Protein AF-I3S294-F1 (afdb_monomer_lite)

Foldseek 3Di:
DDDDDDPDDLLPPVNLVVLLVVLVVVLVVDPCSLLAEEEEEEAKDFPCCCPVVVDCVVVSQVVSVVSSCVVCVVVVRNHHYDYAHEDDDDDGHIDDDHPVVVVVVCVVVPRDHYDYRYDD

Radius of gyration: 15.97 Å; chains: 1; bounding box: 33×37×46 Å

Organism: Lotus japonicus (NCBI:txid34305)

Structure (mmCIF, N/CA/C/O backbone):
data_AF-I3S294-F1
#
_entry.id   AF-I3S294-F1
#
loop_
_atom_site.group_PDB
_atom_site.id
_atom_site.type_symbol
_atom_site.label_atom_id
_atom_site.label_alt_id
_atom_site.label_comp_id
_atom_site.label_asym_id
_atom_site.label_entity_id
_atom_site.label_seq_id
_atom_site.pdbx_PDB_ins_code
_atom_site.Cartn_x
_atom_site.Cartn_y
_atom_site.Cartn_z
_atom_site.occupancy
_atom_site.B_iso_or_equiv
_atom_site.auth_seq_id
_atom_site.auth_comp_id
_atom_site.auth_asym_id
_atom_site.auth_atom_id
_atom_site.pdbx_PDB_model_num
ATOM 1 N N . MET A 1 1 ? 15.370 17.279 -32.687 1.00 71.06 1 MET A N 1
ATOM 2 C CA . MET A 1 1 ? 14.428 17.735 -31.642 1.00 71.06 1 MET A CA 1
ATOM 3 C C . MET A 1 1 ? 15.035 17.379 -30.298 1.00 71.06 1 MET A C 1
ATOM 5 O O . MET A 1 1 ? 15.606 16.301 -30.196 1.00 71.06 1 MET A O 1
ATOM 9 N N . GLN A 1 2 ? 14.998 18.286 -29.323 1.00 86.00 2 GLN A N 1
ATOM 10 C CA . GLN A 1 2 ? 15.487 18.020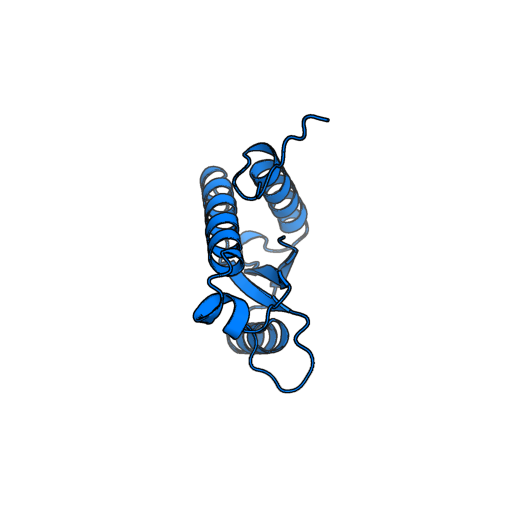 -27.969 1.00 86.00 2 GLN A CA 1
ATOM 11 C C . GLN A 1 2 ? 14.295 17.586 -27.114 1.00 86.00 2 GLN A C 1
ATOM 13 O O . GLN A 1 2 ? 13.264 18.255 -27.124 1.00 86.00 2 GLN A O 1
ATOM 18 N N . HIS A 1 3 ? 14.425 16.456 -26.424 1.00 91.06 3 HIS A N 1
ATOM 19 C CA . HIS A 1 3 ? 13.396 15.925 -25.536 1.00 91.06 3 HIS A CA 1
ATOM 20 C C . HIS A 1 3 ? 13.964 15.786 -24.125 1.00 91.06 3 HIS A C 1
ATOM 22 O O . HIS A 1 3 ? 15.140 15.466 -23.959 1.00 91.06 3 HIS A O 1
ATOM 28 N N . THR A 1 4 ? 13.103 15.995 -23.132 1.00 93.94 4 THR A N 1
ATOM 29 C CA . THR A 1 4 ? 13.390 15.751 -21.716 1.00 93.94 4 THR A CA 1
ATOM 30 C C . THR A 1 4 ? 12.451 14.659 -21.231 1.00 93.94 4 THR A C 1
ATOM 32 O O . THR A 1 4 ? 11.243 14.748 -21.447 1.00 93.94 4 THR A O 1
ATOM 35 N N . VAL A 1 5 ? 13.002 13.637 -20.580 1.00 94.88 5 VAL A N 1
ATOM 36 C CA . VAL A 1 5 ? 12.247 12.518 -20.006 1.00 94.88 5 VAL A CA 1
ATOM 37 C C . VAL A 1 5 ? 12.271 12.646 -18.487 1.00 94.88 5 VAL A C 1
ATOM 39 O O . VAL A 1 5 ? 13.324 12.897 -17.907 1.00 94.88 5 VAL A O 1
ATOM 42 N N . ILE A 1 6 ? 11.112 12.473 -17.851 1.00 94.06 6 ILE A N 1
ATOM 43 C CA . ILE A 1 6 ? 10.998 12.299 -16.399 1.00 94.06 6 ILE A CA 1
ATOM 44 C C . ILE A 1 6 ? 10.736 10.806 -16.176 1.00 94.06 6 ILE A C 1
ATOM 46 O O . ILE A 1 6 ? 9.626 10.366 -16.472 1.00 94.06 6 ILE A O 1
ATOM 50 N N . PRO A 1 7 ? 11.739 10.023 -15.741 1.00 92.56 7 PRO A N 1
ATOM 51 C CA . PRO A 1 7 ? 11.612 8.570 -15.664 1.00 92.56 7 PRO A CA 1
ATOM 52 C C . PRO A 1 7 ? 10.678 8.125 -14.532 1.00 92.56 7 PRO A C 1
ATOM 54 O O . PRO A 1 7 ? 9.875 7.226 -14.741 1.00 92.56 7 PRO A O 1
ATOM 57 N N . SER A 1 8 ? 10.728 8.795 -13.377 1.00 95.19 8 SER A N 1
ATOM 58 C CA . SER A 1 8 ? 9.851 8.532 -12.233 1.00 95.19 8 SER A CA 1
ATOM 59 C C . SER A 1 8 ? 9.615 9.794 -11.394 1.00 95.19 8 SER A C 1
ATOM 61 O O . SER A 1 8 ? 10.278 10.824 -11.566 1.00 95.19 8 SER A O 1
ATOM 63 N N . TRP A 1 9 ? 8.577 9.768 -10.553 1.00 95.88 9 TRP A N 1
ATOM 64 C CA . TRP A 1 9 ? 8.112 10.940 -9.797 1.00 95.88 9 TRP A CA 1
ATOM 65 C C . TRP A 1 9 ? 7.405 10.598 -8.473 1.00 95.88 9 TRP A C 1
ATOM 67 O O . TRP A 1 9 ? 6.822 11.493 -7.859 1.00 95.88 9 TRP A O 1
ATOM 77 N N . TYR A 1 10 ? 7.486 9.346 -8.014 1.00 96.25 10 TYR A N 1
ATOM 78 C CA . TYR A 1 10 ? 6.806 8.838 -6.815 1.00 96.25 10 TYR A CA 1
ATOM 79 C C . TYR A 1 10 ? 7.159 9.628 -5.538 1.00 96.25 10 TYR A C 1
ATOM 81 O O . TYR A 1 10 ? 6.289 9.950 -4.738 1.00 96.25 10 TYR A O 1
ATOM 89 N N . GLN A 1 11 ? 8.413 10.067 -5.397 1.00 97.12 11 GLN A N 1
ATOM 90 C CA . GLN A 1 11 ? 8.896 10.850 -4.251 1.00 97.12 11 GLN A CA 1
ATOM 91 C C . GLN A 1 11 ? 8.542 12.349 -4.291 1.00 97.12 11 GLN A C 1
ATOM 93 O O . GLN A 1 11 ? 8.982 13.129 -3.444 1.00 97.12 11 GLN A O 1
ATOM 98 N N . ARG A 1 12 ? 7.803 12.824 -5.305 1.00 97.69 12 ARG A N 1
ATOM 99 C CA . ARG A 1 12 ? 7.525 14.262 -5.427 1.00 97.69 12 ARG A CA 1
ATOM 100 C C . ARG A 1 12 ? 6.628 14.736 -4.292 1.00 97.69 12 ARG A C 1
ATOM 102 O O . ARG A 1 12 ? 5.495 14.291 -4.155 1.00 97.69 12 ARG A O 1
ATOM 109 N N . GLU A 1 13 ? 7.098 15.742 -3.558 1.00 97.81 13 GLU A N 1
ATOM 110 C CA . GLU A 1 13 ? 6.417 16.303 -2.383 1.00 97.81 13 GLU A CA 1
ATOM 111 C C . GLU A 1 13 ? 4.936 16.637 -2.639 1.00 97.81 13 GLU A C 1
ATOM 113 O O . GLU A 1 13 ? 4.075 16.350 -1.811 1.00 97.81 13 GLU A O 1
ATOM 118 N N . GLY A 1 14 ? 4.618 17.208 -3.807 1.00 98.12 14 GLY A N 1
ATOM 119 C CA . GLY A 1 14 ? 3.237 17.519 -4.184 1.00 98.12 14 GLY A CA 1
ATOM 120 C C . GLY A 1 14 ? 2.344 16.281 -4.320 1.00 98.12 14 GLY A C 1
ATOM 121 O O . GLY A 1 14 ? 1.180 16.331 -3.927 1.00 98.12 14 GLY A O 1
ATOM 122 N N . TYR A 1 15 ? 2.885 15.172 -4.832 1.00 97.88 15 TYR A N 1
ATOM 123 C CA . TYR A 1 15 ? 2.167 13.903 -4.931 1.00 97.88 15 TYR A CA 1
ATOM 124 C C . TYR A 1 15 ? 1.946 13.286 -3.548 1.00 97.88 15 TYR A C 1
ATOM 126 O O . TYR A 1 15 ? 0.803 13.003 -3.192 1.00 97.88 15 TYR A O 1
ATOM 134 N N . ILE A 1 16 ? 3.000 13.197 -2.729 1.00 98.56 16 ILE A N 1
ATOM 135 C CA . ILE A 1 16 ? 2.917 12.678 -1.356 1.00 98.56 16 ILE A CA 1
ATOM 136 C C . ILE A 1 16 ? 1.871 13.454 -0.545 1.00 98.56 16 ILE A C 1
ATOM 138 O O . ILE A 1 16 ? 0.961 12.864 0.036 1.00 98.56 16 ILE A O 1
ATOM 142 N N . LYS A 1 17 ? 1.913 14.793 -0.580 1.00 98.38 17 LYS A N 1
ATOM 143 C CA . LYS A 1 17 ? 0.924 15.636 0.110 1.00 98.38 17 LYS A CA 1
ATOM 144 C C . LYS A 1 17 ? -0.495 15.424 -0.408 1.00 98.38 17 LYS A C 1
ATOM 146 O O . LYS A 1 17 ? -1.427 15.429 0.395 1.00 98.38 17 LYS A O 1
ATOM 151 N N . ALA A 1 18 ? -0.681 15.255 -1.717 1.00 98.38 18 ALA A N 1
ATOM 152 C CA . ALA A 1 18 ? -1.997 14.994 -2.291 1.00 98.38 18 ALA A CA 1
ATOM 153 C C . ALA A 1 18 ? -2.566 13.654 -1.800 1.00 98.38 18 ALA A C 1
ATOM 155 O O . ALA A 1 18 ? -3.718 13.613 -1.368 1.00 98.38 18 ALA A O 1
ATOM 156 N N . MET A 1 19 ? -1.750 12.596 -1.789 1.00 98.56 19 MET A N 1
ATOM 157 C CA . MET A 1 19 ? -2.141 11.282 -1.272 1.00 98.56 19 MET A CA 1
ATOM 158 C C . MET A 1 19 ? -2.503 11.348 0.211 1.00 98.56 19 MET A C 1
ATOM 160 O O . MET A 1 19 ? -3.578 10.902 0.603 1.00 98.56 19 MET A O 1
ATOM 164 N N . VAL A 1 20 ? -1.668 11.990 1.027 1.00 98.62 20 VAL A N 1
ATOM 165 C CA . VAL A 1 20 ? -1.912 12.136 2.469 1.00 98.62 20 VAL A CA 1
ATOM 166 C C . VAL A 1 20 ? -3.190 12.926 2.744 1.00 98.62 20 VAL A C 1
ATOM 168 O O . VAL A 1 20 ? -3.985 12.527 3.591 1.00 98.62 20 VAL A O 1
ATOM 171 N N . ASN A 1 21 ? -3.432 14.016 2.008 1.00 98.69 21 ASN A N 1
ATOM 172 C CA . ASN A 1 21 ? -4.658 14.805 2.148 1.00 98.69 21 ASN A CA 1
ATOM 173 C C . ASN A 1 21 ? -5.912 13.969 1.857 1.00 98.69 21 ASN A C 1
ATOM 175 O O . ASN A 1 21 ? -6.927 14.132 2.534 1.00 98.69 21 ASN A O 1
ATOM 179 N N . LEU A 1 22 ? -5.854 13.092 0.849 1.00 98.56 22 LEU A N 1
ATOM 180 C CA . LEU A 1 22 ? -6.953 12.187 0.520 1.00 98.56 22 LEU A CA 1
ATOM 181 C C . LEU A 1 22 ? -7.144 11.133 1.610 1.00 98.56 22 LEU A C 1
ATOM 183 O O . LEU A 1 22 ? -8.262 10.968 2.085 1.00 98.56 22 LEU A O 1
ATOM 187 N N . ILE A 1 23 ? -6.070 10.481 2.058 1.00 98.69 23 ILE A N 1
ATOM 188 C CA . ILE A 1 23 ? -6.132 9.473 3.126 1.00 98.69 23 ILE A CA 1
ATOM 189 C C . ILE A 1 23 ? -6.728 10.078 4.399 1.00 98.69 23 ILE A C 1
ATOM 191 O O . ILE A 1 23 ? -7.689 9.545 4.944 1.00 98.69 23 ILE A O 1
ATOM 195 N N . GLU A 1 24 ? -6.214 11.226 4.844 1.00 98.56 24 GLU A N 1
ATOM 196 C CA . GLU A 1 24 ? -6.715 11.921 6.030 1.00 98.56 24 GLU A CA 1
ATOM 197 C C . GLU A 1 24 ? -8.202 12.279 5.895 1.00 98.56 24 GLU A C 1
ATOM 199 O O . GLU A 1 24 ? -8.968 12.158 6.855 1.00 98.56 24 GLU A O 1
ATOM 204 N N . LYS A 1 25 ? -8.624 12.736 4.711 1.00 98.56 25 LYS A N 1
ATOM 205 C CA . LYS A 1 25 ? -10.024 13.065 4.443 1.00 98.56 25 LYS A CA 1
ATOM 206 C C . LYS A 1 25 ? -10.914 11.825 4.530 1.00 98.56 25 LYS A C 1
ATOM 208 O O . LYS A 1 25 ? -11.950 11.893 5.183 1.00 98.56 25 LYS A O 1
ATOM 213 N N . GLU A 1 26 ? -10.528 10.726 3.890 1.00 98.50 26 GLU A N 1
ATOM 214 C CA . GLU A 1 26 ? -11.341 9.507 3.847 1.00 98.50 26 GLU A CA 1
ATOM 215 C C . GLU A 1 26 ? -11.379 8.793 5.208 1.00 98.50 26 GLU A C 1
ATOM 217 O O . GLU A 1 26 ? -12.430 8.295 5.605 1.00 98.50 26 GLU A O 1
ATOM 222 N N . LEU A 1 27 ? -10.291 8.829 5.990 1.00 98.56 27 LEU A N 1
ATOM 223 C CA . LEU A 1 27 ? -10.274 8.301 7.360 1.00 98.56 27 LEU A CA 1
ATOM 224 C C . LEU A 1 27 ? -11.342 8.953 8.249 1.00 98.56 27 LEU A C 1
ATOM 226 O O . LEU A 1 27 ? -11.985 8.257 9.031 1.00 98.56 27 LEU A O 1
ATOM 230 N N . LYS A 1 28 ? -11.593 10.262 8.099 1.00 97.56 28 LYS A N 1
ATOM 231 C CA . LYS A 1 28 ? -12.624 10.992 8.868 1.00 97.56 28 LYS A CA 1
ATOM 232 C C . LYS A 1 28 ? -14.052 10.500 8.597 1.00 97.56 28 LYS A C 1
ATOM 234 O O . LYS A 1 28 ? -14.950 10.846 9.357 1.00 97.56 28 LYS A O 1
ATOM 239 N N . GLY A 1 29 ? -14.267 9.729 7.529 1.00 97.62 29 GLY A N 1
ATOM 240 C CA . GLY A 1 29 ? -15.559 9.124 7.204 1.00 97.62 29 GLY A CA 1
ATOM 241 C C . GLY A 1 29 ? -15.881 7.844 7.982 1.00 97.62 29 GLY A C 1
ATOM 242 O O . GLY A 1 29 ? -17.009 7.368 7.896 1.00 97.62 29 GLY A O 1
ATOM 243 N N . PHE A 1 30 ? -14.926 7.274 8.722 1.00 98.19 30 PHE A N 1
ATOM 244 C CA . PHE A 1 30 ? -15.130 6.059 9.517 1.00 98.19 30 PHE A CA 1
ATOM 245 C C . PHE A 1 30 ? -15.556 6.382 10.956 1.00 98.19 30 PHE A C 1
ATOM 247 O O . PHE A 1 30 ? -15.146 7.393 11.518 1.00 98.19 30 PHE A O 1
ATOM 254 N N . ASP A 1 31 ? -16.304 5.473 11.593 1.00 97.06 31 ASP A N 1
ATOM 255 C CA . ASP A 1 31 ? -16.746 5.629 12.992 1.00 97.06 31 ASP A CA 1
ATOM 256 C C . ASP A 1 31 ? -15.585 5.608 14.005 1.00 97.06 31 ASP A C 1
ATOM 258 O O . ASP A 1 31 ? -15.638 6.262 15.045 1.00 97.06 31 ASP A O 1
ATOM 262 N N . CYS A 1 32 ? -14.530 4.838 13.717 1.00 96.75 32 CYS A N 1
ATOM 263 C CA . CYS A 1 32 ? -13.302 4.759 14.518 1.00 96.75 32 CYS A CA 1
ATOM 264 C C . CYS A 1 32 ? -12.080 4.896 13.594 1.00 96.75 32 CYS A C 1
ATOM 266 O O . CYS A 1 32 ? -11.448 3.879 13.276 1.00 96.75 32 CYS A O 1
ATOM 268 N N . PRO A 1 33 ? -11.776 6.114 13.103 1.00 97.62 33 PRO A N 1
ATOM 269 C CA . PRO A 1 33 ? -10.721 6.360 12.120 1.00 97.62 33 PRO A CA 1
ATOM 270 C C . PRO A 1 33 ? -9.365 5.775 12.515 1.00 97.62 33 PRO A C 1
ATOM 272 O O . PRO A 1 33 ? -8.658 5.231 11.677 1.00 97.62 33 PRO A O 1
ATOM 275 N N . GLU A 1 34 ? -9.016 5.818 13.797 1.00 96.69 34 GLU A N 1
ATOM 276 C CA . GLU A 1 34 ? -7.747 5.348 14.357 1.00 96.69 34 GLU A CA 1
ATOM 277 C C . GLU A 1 34 ? -7.557 3.823 14.301 1.00 96.69 34 GLU A C 1
ATOM 279 O O . GLU A 1 34 ? -6.434 3.336 14.407 1.00 96.69 34 GLU A O 1
ATOM 284 N N . LYS A 1 35 ? -8.643 3.057 14.127 1.00 96.94 35 LYS A N 1
ATOM 285 C CA . LYS A 1 35 ? -8.612 1.586 14.026 1.00 96.94 35 LYS A CA 1
ATOM 286 C C . LYS A 1 35 ? -8.616 1.078 12.586 1.00 96.94 35 LYS A C 1
ATOM 288 O O . LYS A 1 35 ? -8.571 -0.133 12.369 1.00 96.94 35 LYS A O 1
ATOM 293 N N . VAL A 1 36 ? -8.726 1.973 11.606 1.00 98.62 36 VAL A N 1
ATOM 294 C CA . VAL A 1 36 ? -8.787 1.610 10.188 1.00 98.62 36 VAL A CA 1
ATOM 295 C C . VAL A 1 36 ? -7.414 1.133 9.715 1.00 98.62 36 VAL A C 1
ATOM 297 O O . VAL A 1 36 ? -6.410 1.801 9.953 1.00 98.62 36 VAL A O 1
ATOM 300 N N . MET A 1 37 ? -7.374 -0.003 9.016 1.00 98.62 37 MET A N 1
ATOM 301 C CA . MET A 1 37 ? -6.185 -0.456 8.290 1.00 98.62 37 MET A CA 1
ATOM 302 C C . MET A 1 37 ? -6.053 0.339 6.989 1.00 98.62 37 MET A C 1
ATOM 304 O O . MET A 1 37 ? -6.954 0.286 6.147 1.00 98.62 37 MET A O 1
ATOM 308 N N . ILE A 1 38 ? -4.939 1.044 6.800 1.00 98.81 38 ILE A N 1
ATOM 309 C CA . ILE A 1 38 ? -4.608 1.654 5.510 1.00 98.81 38 ILE A CA 1
ATOM 310 C C . ILE A 1 38 ? -4.047 0.557 4.603 1.00 98.81 38 ILE A C 1
ATOM 312 O O . ILE A 1 38 ? -3.009 -0.038 4.876 1.00 98.81 38 ILE A O 1
ATOM 316 N N . PHE A 1 39 ? -4.744 0.264 3.516 1.00 98.75 39 PHE A N 1
ATOM 317 C CA . PHE A 1 39 ? -4.392 -0.821 2.612 1.00 98.75 39 PHE A CA 1
ATOM 318 C C . PHE A 1 39 ? -3.956 -0.254 1.268 1.00 98.75 39 PHE A C 1
ATOM 320 O O . PHE A 1 39 ? -4.786 0.095 0.426 1.00 98.75 39 PHE A O 1
ATOM 327 N N . PHE A 1 40 ? -2.650 -0.156 1.063 1.00 98.81 40 PHE A N 1
ATOM 328 C CA . PHE A 1 40 ? -2.083 0.264 -0.206 1.00 98.81 40 PHE A CA 1
ATOM 329 C C . PHE A 1 40 ? -2.205 -0.867 -1.227 1.00 98.81 40 PHE A C 1
ATOM 331 O O . PHE A 1 40 ? -1.783 -1.996 -0.976 1.00 98.81 40 PHE A O 1
ATOM 338 N N . SER A 1 41 ? -2.790 -0.564 -2.385 1.00 97.94 41 SER A N 1
ATOM 339 C CA . SER A 1 41 ? -2.941 -1.516 -3.482 1.00 97.94 41 SER A CA 1
ATOM 340 C C . SER A 1 41 ? -2.273 -0.980 -4.743 1.00 97.94 41 SER A C 1
ATOM 342 O O . SER A 1 41 ? -2.756 -0.032 -5.370 1.00 97.94 41 SER A O 1
ATOM 344 N N . ALA A 1 42 ? -1.157 -1.605 -5.107 1.00 97.62 42 ALA A N 1
ATOM 345 C CA . ALA A 1 42 ? -0.400 -1.335 -6.323 1.00 97.62 4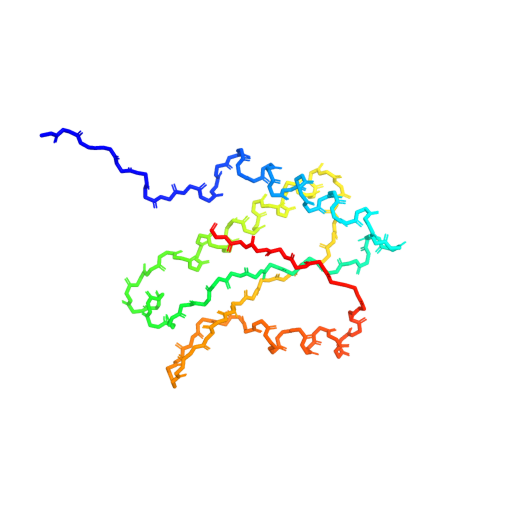2 ALA A CA 1
ATOM 346 C C . ALA A 1 42 ? -0.714 -2.399 -7.387 1.00 97.62 42 ALA A C 1
ATOM 348 O O . ALA A 1 42 ? -1.192 -3.492 -7.071 1.00 97.62 42 ALA A O 1
ATOM 349 N N . HIS A 1 43 ? -0.494 -2.100 -8.666 1.00 96.38 43 HIS A N 1
ATOM 350 C CA . HIS A 1 43 ? -0.690 -3.109 -9.709 1.00 96.38 43 HIS A CA 1
ATOM 351 C C . HIS A 1 43 ? 0.416 -4.165 -9.616 1.00 96.38 43 HIS A C 1
ATOM 353 O O . HIS A 1 43 ? 1.578 -3.837 -9.411 1.00 96.38 43 HIS A O 1
ATOM 359 N N . GLY A 1 44 ? 0.070 -5.442 -9.739 1.00 94.50 44 GLY A N 1
ATOM 360 C CA . GLY A 1 44 ? 1.074 -6.494 -9.775 1.00 94.50 44 GLY A CA 1
ATOM 361 C C . GLY A 1 44 ? 1.920 -6.421 -11.041 1.00 94.50 44 GLY A C 1
ATOM 362 O O . GLY A 1 44 ? 1.469 -5.962 -12.088 1.00 94.50 44 GLY A O 1
ATOM 363 N N . VAL A 1 45 ? 3.139 -6.937 -10.943 1.00 95.56 45 VAL A N 1
ATOM 364 C CA . VAL A 1 45 ? 4.002 -7.245 -12.085 1.00 95.56 45 VAL A CA 1
ATOM 365 C C . VAL A 1 45 ? 4.495 -8.689 -11.949 1.00 95.56 45 VAL A C 1
ATOM 367 O O . VAL A 1 45 ? 4.560 -9.200 -10.822 1.00 95.56 45 VAL A O 1
ATOM 370 N N . PRO A 1 46 ? 4.825 -9.382 -13.053 1.00 96.50 46 PRO A N 1
ATOM 371 C CA . PRO A 1 46 ? 5.525 -10.660 -12.986 1.00 96.50 46 PRO A CA 1
ATOM 372 C C . PRO A 1 46 ? 6.791 -10.544 -12.132 1.00 96.50 46 PRO A C 1
ATOM 374 O O . PRO A 1 46 ? 7.554 -9.591 -12.286 1.00 96.50 46 PRO A O 1
ATOM 377 N N . LEU A 1 47 ? 7.035 -11.517 -11.252 1.00 95.31 47 LEU A N 1
ATOM 378 C CA . LEU A 1 47 ? 8.167 -11.479 -10.317 1.00 95.31 47 LEU A CA 1
ATOM 379 C C . LEU A 1 47 ? 9.514 -11.362 -11.050 1.00 95.31 47 LEU A C 1
ATOM 381 O O . LEU A 1 47 ? 10.378 -10.589 -10.643 1.00 95.31 47 LEU A O 1
ATOM 385 N N . ALA A 1 48 ? 9.640 -12.046 -12.189 1.00 94.88 48 ALA A N 1
ATOM 386 C CA . ALA A 1 48 ? 10.827 -12.006 -13.039 1.00 94.88 48 ALA A CA 1
ATOM 387 C C . ALA A 1 48 ? 11.192 -10.588 -13.523 1.00 94.88 48 ALA A C 1
ATOM 389 O O . ALA A 1 48 ? 12.366 -10.307 -13.747 1.00 94.88 48 ALA A O 1
ATOM 390 N N . TYR A 1 49 ? 10.231 -9.663 -13.660 1.00 94.62 49 TYR A N 1
ATOM 391 C CA . TYR A 1 49 ? 10.552 -8.284 -14.060 1.00 94.62 49 TYR A CA 1
ATOM 392 C C . TYR A 1 49 ? 11.374 -7.577 -12.982 1.00 94.62 49 TYR A C 1
ATOM 394 O O . TYR A 1 49 ? 12.314 -6.854 -13.293 1.00 94.62 49 TYR A O 1
ATOM 402 N N . VAL A 1 50 ? 11.074 -7.845 -11.715 1.00 94.06 50 VAL A N 1
ATOM 403 C CA . VAL A 1 50 ? 11.798 -7.258 -10.589 1.00 94.06 50 VAL A CA 1
ATOM 404 C C . VAL A 1 50 ? 13.116 -7.997 -10.350 1.00 94.06 50 VAL A C 1
ATOM 406 O O . VAL A 1 50 ? 14.161 -7.362 -10.261 1.00 94.06 50 VAL A O 1
ATOM 409 N N . GLU A 1 51 ? 13.091 -9.330 -10.272 1.00 91.69 51 GLU A N 1
ATOM 410 C CA . GLU A 1 51 ? 14.268 -10.112 -9.860 1.00 91.69 51 GLU A CA 1
ATOM 411 C C . GLU A 1 51 ? 15.288 -10.336 -10.982 1.00 91.69 51 GLU A C 1
ATOM 413 O O . GLU A 1 51 ? 16.492 -10.252 -10.743 1.00 91.69 51 GLU A O 1
ATOM 418 N N . GLU A 1 52 ? 14.829 -10.613 -12.205 1.00 92.25 52 GLU A N 1
ATOM 419 C CA . GLU A 1 52 ? 15.713 -10.945 -13.329 1.00 92.25 52 GLU A CA 1
ATOM 420 C C . GLU A 1 52 ? 16.025 -9.717 -14.188 1.00 92.25 52 GLU A C 1
ATOM 422 O O . GLU A 1 52 ? 17.167 -9.524 -14.603 1.00 92.25 52 GLU A O 1
ATOM 427 N N . ALA A 1 53 ? 15.017 -8.878 -14.457 1.00 91.38 53 ALA A N 1
ATOM 428 C CA . ALA A 1 53 ? 15.178 -7.690 -15.297 1.00 91.38 53 ALA A CA 1
ATOM 429 C C . ALA A 1 53 ? 15.561 -6.421 -14.511 1.00 91.38 53 ALA A C 1
ATOM 431 O O . ALA A 1 53 ? 15.930 -5.422 -15.130 1.00 91.38 53 ALA A O 1
ATOM 432 N N . GLY A 1 54 ? 15.521 -6.460 -13.174 1.00 93.12 54 GLY A N 1
ATOM 433 C CA . GLY A 1 54 ? 15.926 -5.345 -12.316 1.00 93.12 54 GLY A CA 1
ATOM 434 C C . GLY A 1 54 ? 14.985 -4.140 -12.373 1.00 93.12 54 GLY A C 1
ATOM 435 O O . GLY A 1 54 ? 15.438 -3.008 -12.205 1.00 93.12 54 GLY A O 1
ATOM 436 N N . ASP A 1 55 ? 13.697 -4.364 -12.646 1.00 94.88 55 ASP A N 1
ATOM 437 C CA . ASP A 1 55 ? 12.684 -3.309 -12.668 1.00 94.88 55 ASP A CA 1
ATOM 438 C C . ASP A 1 55 ? 12.581 -2.631 -11.281 1.00 94.88 55 ASP A C 1
ATOM 440 O O . ASP A 1 55 ? 12.337 -3.317 -10.279 1.00 94.88 55 ASP A O 1
ATOM 444 N N . PRO A 1 56 ? 12.755 -1.294 -11.187 1.00 96.06 56 PRO A N 1
ATOM 445 C CA . PRO A 1 56 ? 12.727 -0.579 -9.914 1.00 96.06 56 PRO A CA 1
ATOM 446 C C . PRO A 1 56 ? 11.326 -0.496 -9.295 1.00 96.06 56 PRO A C 1
ATOM 448 O O . PRO A 1 56 ? 11.213 -0.078 -8.144 1.00 96.06 56 PRO A O 1
ATOM 451 N N . TYR A 1 57 ? 10.270 -0.908 -10.009 1.00 95.81 57 TYR A N 1
ATOM 452 C CA . TYR A 1 57 ? 8.871 -0.748 -9.610 1.00 95.81 57 TYR A CA 1
ATOM 453 C C . TYR A 1 57 ? 8.595 -1.121 -8.150 1.00 95.81 57 TYR A C 1
ATOM 455 O O . TYR A 1 57 ? 8.002 -0.333 -7.418 1.00 95.81 57 TYR A O 1
ATOM 463 N N . LYS A 1 58 ? 9.057 -2.293 -7.693 1.00 96.25 58 LYS A N 1
ATOM 464 C CA . LYS A 1 58 ? 8.846 -2.735 -6.304 1.00 96.25 58 LYS A CA 1
ATOM 465 C C . LYS A 1 58 ? 9.433 -1.738 -5.302 1.00 96.25 58 LYS A C 1
ATOM 467 O O . LYS A 1 58 ? 8.751 -1.362 -4.355 1.00 96.25 58 LYS A O 1
ATOM 472 N N . ALA A 1 59 ? 10.677 -1.319 -5.526 1.00 96.88 59 ALA A N 1
ATOM 473 C CA . ALA A 1 59 ? 11.370 -0.393 -4.639 1.00 96.88 59 ALA A CA 1
ATOM 474 C C . ALA A 1 59 ? 10.711 0.993 -4.654 1.00 96.88 59 ALA A C 1
ATOM 476 O O . ALA A 1 59 ? 10.505 1.569 -3.592 1.00 96.88 59 ALA A O 1
ATOM 477 N N . GLU A 1 60 ? 10.306 1.492 -5.828 1.00 97.69 60 GLU A N 1
ATOM 478 C CA . GLU A 1 60 ? 9.607 2.779 -5.937 1.00 97.69 60 GLU A CA 1
ATOM 479 C C . GLU A 1 60 ? 8.237 2.752 -5.235 1.00 97.69 60 GLU A C 1
ATOM 481 O O . GLU A 1 60 ? 7.861 3.729 -4.590 1.00 97.69 60 GLU A O 1
ATOM 486 N N . MET A 1 61 ? 7.488 1.642 -5.313 1.00 97.94 61 MET A N 1
ATOM 487 C CA . MET A 1 61 ? 6.212 1.498 -4.597 1.00 97.94 61 MET A CA 1
ATOM 488 C C . MET A 1 61 ? 6.405 1.424 -3.082 1.00 97.94 61 MET A C 1
ATOM 490 O O . MET A 1 61 ? 5.666 2.080 -2.350 1.00 97.94 61 MET A O 1
ATOM 494 N N . GLU A 1 62 ? 7.385 0.650 -2.612 1.00 98.00 62 GLU A N 1
ATOM 495 C CA . GLU A 1 62 ? 7.705 0.533 -1.184 1.00 98.00 62 GLU A CA 1
ATOM 496 C C . GLU A 1 62 ? 8.146 1.887 -0.608 1.00 98.00 62 GLU A C 1
ATOM 498 O O . GLU A 1 62 ? 7.547 2.362 0.355 1.00 98.00 62 GLU A O 1
ATOM 503 N N . GLU A 1 63 ? 9.078 2.578 -1.269 1.00 98.50 63 GLU A N 1
ATOM 504 C CA . GLU A 1 63 ? 9.541 3.901 -0.836 1.00 98.50 63 GLU A CA 1
ATOM 505 C C . GLU A 1 63 ? 8.420 4.951 -0.899 1.00 98.50 63 GLU A C 1
ATOM 507 O O . GLU A 1 63 ? 8.288 5.792 -0.011 1.00 98.50 63 GLU A O 1
ATOM 512 N N . CYS A 1 64 ? 7.556 4.903 -1.917 1.00 98.56 64 CYS A N 1
ATOM 513 C CA . CYS A 1 64 ? 6.405 5.797 -1.988 1.00 98.56 64 CYS A CA 1
ATOM 514 C C . CYS A 1 64 ? 5.440 5.603 -0.808 1.00 98.56 64 CYS A C 1
ATOM 516 O O . CYS A 1 64 ? 4.917 6.589 -0.280 1.00 98.56 64 CYS A O 1
ATOM 518 N N . VAL A 1 65 ? 5.174 4.354 -0.410 1.00 98.69 65 VAL A N 1
ATOM 519 C CA . VAL A 1 65 ? 4.346 4.052 0.766 1.00 98.69 65 VAL A CA 1
ATOM 520 C C . VAL A 1 65 ? 5.009 4.590 2.026 1.00 98.69 65 VAL A C 1
ATOM 522 O O . VAL A 1 65 ? 4.335 5.271 2.800 1.00 98.69 65 VAL A O 1
ATOM 525 N N . ASP A 1 66 ? 6.311 4.364 2.196 1.00 98.62 66 ASP A N 1
ATOM 526 C CA . ASP A 1 66 ? 7.066 4.862 3.347 1.00 98.62 66 ASP A CA 1
ATOM 527 C C . ASP A 1 66 ? 6.965 6.390 3.451 1.00 98.62 66 ASP A C 1
ATOM 529 O O . ASP A 1 66 ? 6.550 6.915 4.484 1.00 98.62 66 ASP A O 1
ATOM 533 N N . LEU A 1 67 ? 7.197 7.118 2.355 1.00 98.69 67 LEU A N 1
ATOM 534 C CA . LEU A 1 67 ? 7.092 8.583 2.317 1.00 98.69 67 LEU A CA 1
ATOM 535 C C . LEU A 1 67 ? 5.680 9.100 2.645 1.00 98.69 67 LEU A C 1
ATOM 537 O O . LEU A 1 67 ? 5.529 10.139 3.299 1.00 98.69 67 LEU A O 1
ATOM 541 N N . ILE A 1 68 ? 4.634 8.399 2.195 1.00 98.75 68 ILE A N 1
ATOM 542 C CA . ILE A 1 68 ? 3.241 8.724 2.542 1.00 98.75 68 ILE A CA 1
ATOM 543 C C . ILE A 1 68 ? 3.001 8.498 4.036 1.00 98.75 68 ILE A C 1
ATOM 545 O O . ILE A 1 68 ? 2.404 9.354 4.694 1.00 98.75 68 ILE A O 1
ATOM 549 N N . MET A 1 69 ? 3.458 7.369 4.578 1.00 98.69 69 MET A N 1
ATOM 550 C CA . MET A 1 69 ? 3.267 7.021 5.984 1.00 98.69 69 MET A CA 1
ATOM 551 C C . MET A 1 69 ? 4.050 7.946 6.917 1.00 98.69 69 MET A C 1
ATOM 553 O O . MET A 1 69 ? 3.501 8.379 7.928 1.00 98.69 69 MET A O 1
ATOM 557 N N . GLU A 1 70 ? 5.264 8.350 6.548 1.00 98.69 70 GLU A N 1
ATOM 558 C CA . GLU A 1 70 ? 6.027 9.367 7.275 1.00 98.69 70 GLU A CA 1
ATOM 559 C C . GLU A 1 70 ? 5.293 10.717 7.316 1.00 98.69 70 GLU A C 1
ATOM 561 O O . GLU A 1 70 ? 5.255 11.391 8.347 1.00 98.69 70 GLU A O 1
ATOM 566 N N . GLU A 1 71 ? 4.692 11.146 6.202 1.00 98.69 71 GLU A N 1
ATOM 567 C CA . GLU A 1 71 ? 3.913 12.389 6.156 1.00 98.69 71 GLU A CA 1
ATOM 568 C C . GLU A 1 71 ? 2.605 12.285 6.959 1.00 98.69 71 GLU A C 1
ATOM 570 O O . GLU A 1 71 ? 2.206 13.263 7.595 1.00 98.69 71 GLU A O 1
ATOM 575 N N . LEU A 1 72 ? 1.958 11.115 6.995 1.00 98.69 72 LEU A N 1
ATOM 576 C CA . LEU A 1 72 ? 0.822 10.846 7.888 1.00 98.69 72 LEU A CA 1
ATOM 577 C C . LEU A 1 72 ? 1.239 10.904 9.365 1.00 98.69 72 LEU A C 1
ATOM 579 O O . LEU A 1 72 ? 0.561 11.549 10.171 1.00 98.69 72 LEU A O 1
ATOM 583 N N . GLU A 1 73 ? 2.380 10.313 9.719 1.00 98.50 73 GLU A N 1
ATOM 584 C CA . GLU A 1 73 ? 2.908 10.334 11.084 1.00 98.50 73 GLU A CA 1
ATOM 585 C C . GLU A 1 73 ? 3.241 11.764 11.534 1.00 98.50 73 GLU A C 1
ATOM 587 O O . GLU A 1 73 ? 2.867 12.168 12.639 1.00 98.50 73 GLU A O 1
ATOM 592 N N . ARG A 1 74 ? 3.819 12.596 10.651 1.00 98.44 74 ARG A N 1
ATOM 593 C CA . ARG A 1 74 ? 4.016 14.040 10.906 1.00 98.44 74 ARG A CA 1
ATOM 594 C C . ARG A 1 74 ? 2.708 14.771 11.228 1.00 98.44 74 ARG A C 1
ATOM 596 O O . ARG A 1 74 ? 2.720 15.763 11.960 1.00 98.44 74 ARG A O 1
ATOM 603 N N . ARG A 1 75 ? 1.573 14.272 10.730 1.00 98.06 75 ARG A N 1
ATOM 604 C CA . ARG A 1 75 ? 0.216 14.775 11.016 1.00 98.06 75 ARG A CA 1
ATOM 605 C C . ARG A 1 75 ? -0.466 14.072 12.188 1.00 98.06 75 ARG A C 1
ATOM 607 O O . ARG A 1 75 ? -1.634 14.346 12.456 1.00 98.06 75 ARG A O 1
ATOM 614 N N . LYS A 1 76 ? 0.266 13.232 12.925 1.00 98.25 76 LYS A N 1
ATOM 615 C CA . LYS A 1 76 ? -0.205 12.441 14.073 1.00 98.25 76 LYS A CA 1
ATOM 616 C C . LYS A 1 76 ? -1.250 11.384 13.700 1.00 98.25 76 LYS A C 1
ATOM 618 O O . LYS A 1 76 ? -2.091 11.034 14.524 1.00 98.25 76 LYS A O 1
ATOM 623 N N . ILE A 1 77 ? -1.198 10.881 12.468 1.00 98.44 77 ILE A N 1
ATOM 624 C CA . ILE A 1 77 ? -2.025 9.774 11.986 1.00 98.44 77 ILE A CA 1
ATOM 625 C C . ILE A 1 77 ? -1.140 8.527 11.962 1.00 98.44 77 ILE A C 1
ATOM 627 O O . ILE A 1 77 ? -0.250 8.412 11.128 1.00 98.44 77 ILE A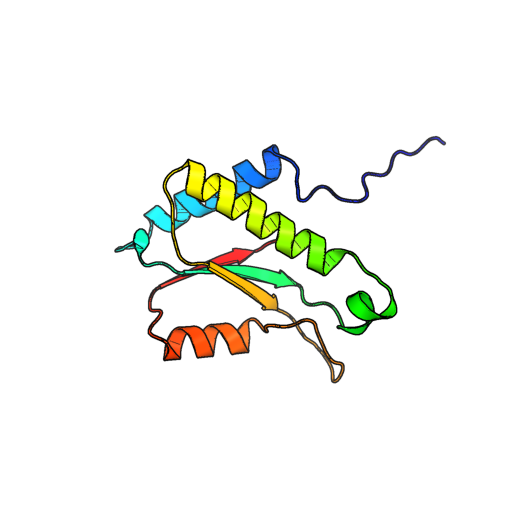 O 1
ATOM 631 N N . THR A 1 78 ? -1.365 7.610 12.903 1.00 97.69 78 THR A N 1
ATOM 632 C CA . THR A 1 78 ? -0.501 6.438 13.150 1.00 97.69 78 THR A CA 1
ATOM 633 C C . THR A 1 78 ? -1.237 5.120 12.904 1.00 97.69 78 THR A C 1
ATOM 635 O O . THR A 1 78 ? -1.066 4.147 13.640 1.00 97.69 78 THR A O 1
ATOM 638 N N . ASN A 1 79 ? -2.133 5.107 11.917 1.00 98.50 79 ASN A N 1
ATOM 639 C CA . ASN A 1 79 ? -2.865 3.913 11.514 1.00 98.50 79 ASN A CA 1
ATOM 640 C C . ASN A 1 79 ? -1.905 2.795 11.091 1.00 98.50 79 ASN A C 1
ATOM 642 O O . ASN A 1 79 ? -0.883 3.044 10.451 1.00 98.50 79 ASN A O 1
ATOM 646 N N . ALA A 1 80 ? -2.273 1.549 11.393 1.00 98.31 80 ALA A N 1
ATOM 647 C CA . ALA A 1 80 ? -1.599 0.399 10.808 1.00 98.31 80 ALA A CA 1
ATOM 648 C C . ALA A 1 80 ? -1.787 0.405 9.284 1.00 98.31 80 ALA A C 1
ATOM 650 O O . ALA A 1 80 ? -2.844 0.815 8.789 1.00 98.31 80 ALA A O 1
ATOM 651 N N . TYR A 1 81 ? -0.779 -0.072 8.555 1.00 98.69 81 TYR A N 1
ATOM 652 C CA . TYR A 1 81 ? -0.829 -0.140 7.102 1.00 98.69 81 TYR A CA 1
ATOM 653 C C . TYR A 1 81 ? -0.227 -1.431 6.546 1.00 98.69 81 TYR A C 1
ATOM 655 O O . TYR A 1 81 ? 0.512 -2.146 7.224 1.00 98.69 81 TYR A O 1
ATOM 663 N N . THR A 1 82 ? -0.552 -1.728 5.291 1.00 98.44 82 THR A N 1
ATOM 664 C CA . THR A 1 82 ? 0.099 -2.778 4.503 1.00 98.44 82 THR A CA 1
ATOM 665 C C . THR A 1 82 ? 0.078 -2.419 3.019 1.00 98.44 82 THR A C 1
ATOM 667 O O . THR A 1 82 ? -0.770 -1.638 2.585 1.00 98.44 82 THR A O 1
ATOM 670 N N . LEU A 1 83 ? 0.996 -3.000 2.247 1.00 98.62 83 LEU A N 1
ATOM 671 C CA . LEU A 1 83 ? 1.060 -2.903 0.791 1.00 98.62 83 LEU A CA 1
ATOM 672 C C . LEU A 1 83 ? 0.819 -4.286 0.186 1.00 98.62 83 LEU A C 1
ATOM 674 O O . LEU A 1 83 ? 1.443 -5.264 0.593 1.00 98.62 83 LEU A O 1
ATOM 678 N N . ALA A 1 84 ? -0.065 -4.356 -0.804 1.00 98.31 84 ALA A N 1
ATOM 679 C CA . ALA A 1 84 ? -0.307 -5.554 -1.589 1.00 98.31 84 ALA A CA 1
ATOM 680 C C . ALA A 1 84 ? -0.461 -5.234 -3.080 1.00 98.31 84 ALA A C 1
ATOM 682 O O . ALA A 1 84 ? -0.764 -4.110 -3.484 1.00 98.31 84 ALA A O 1
ATOM 683 N N . TYR A 1 85 ? -0.294 -6.264 -3.900 1.00 97.69 85 TYR A N 1
ATOM 684 C CA . TYR A 1 85 ? -0.294 -6.183 -5.352 1.00 97.69 85 TYR A CA 1
ATOM 685 C C . TYR A 1 85 ? -1.539 -6.867 -5.920 1.00 97.69 85 TYR A C 1
ATOM 687 O O . TYR A 1 85 ? -1.921 -7.959 -5.490 1.00 97.69 85 TYR A O 1
ATOM 695 N N . GLN A 1 86 ? -2.229 -6.204 -6.845 1.00 95.81 86 GLN A N 1
ATOM 696 C CA . GLN A 1 86 ? -3.499 -6.669 -7.419 1.00 95.81 86 GLN A CA 1
ATOM 697 C C . GLN A 1 86 ? -3.368 -7.075 -8.892 1.00 95.81 86 GLN A C 1
ATOM 699 O O . GLN A 1 86 ? -2.336 -6.867 -9.521 1.00 95.81 86 GLN A O 1
ATOM 704 N N . SER A 1 87 ? -4.448 -7.613 -9.465 1.00 92.12 87 SER A N 1
ATOM 705 C CA . SER A 1 87 ? -4.574 -7.873 -10.910 1.00 92.12 87 SER A CA 1
ATOM 706 C C . SER A 1 87 ? -3.602 -8.906 -11.508 1.00 92.12 87 SER A C 1
ATOM 708 O O . SER A 1 87 ? -3.296 -8.831 -12.696 1.00 92.12 87 SER A O 1
ATOM 710 N N . ARG A 1 88 ? -3.164 -9.909 -10.732 1.00 91.06 88 ARG A N 1
ATOM 711 C CA . ARG A 1 88 ? -2.417 -11.059 -11.276 1.00 91.06 88 ARG A CA 1
ATOM 712 C C . ARG A 1 88 ? -3.244 -11.812 -12.326 1.00 91.06 88 ARG A C 1
ATOM 714 O O . ARG A 1 88 ? -4.424 -12.085 -12.104 1.00 91.06 88 ARG A O 1
ATOM 721 N N . VAL A 1 89 ? -2.624 -12.175 -13.449 1.00 90.94 89 VAL A N 1
ATOM 722 C CA . VAL A 1 89 ? -3.253 -12.958 -14.526 1.00 90.94 89 VAL A CA 1
ATOM 723 C C . VAL A 1 89 ? -2.313 -14.035 -15.0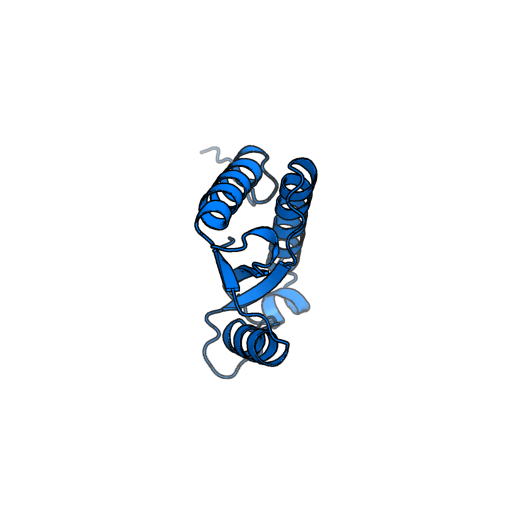66 1.00 90.94 89 VAL A C 1
ATOM 725 O O . VAL A 1 89 ? -1.101 -13.847 -15.156 1.00 90.94 89 VAL A O 1
ATOM 728 N N . GLY A 1 90 ? -2.887 -15.166 -15.474 1.00 91.56 90 GLY A N 1
ATOM 729 C CA . 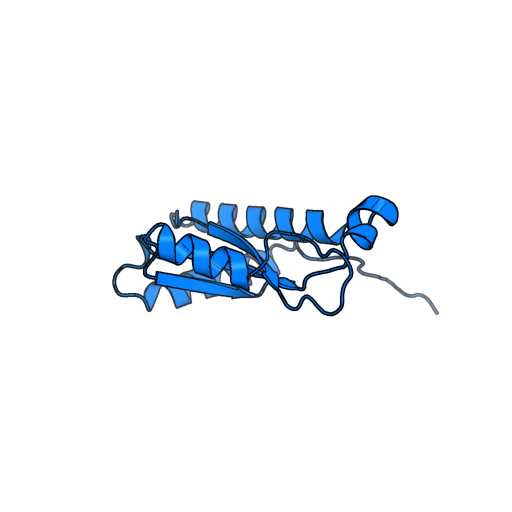GLY A 1 90 ? -2.126 -16.284 -16.031 1.00 91.56 90 GLY A CA 1
ATOM 730 C C . GLY A 1 90 ? -1.321 -17.074 -14.987 1.00 91.56 90 GLY A C 1
ATOM 731 O O . GLY A 1 90 ? -1.447 -16.834 -13.788 1.00 91.56 90 GLY A O 1
ATOM 732 N N . PRO A 1 91 ? -0.527 -18.060 -15.437 1.00 92.44 91 PRO A N 1
ATOM 733 C CA . PRO A 1 91 ? 0.087 -19.058 -14.560 1.00 92.44 91 PRO A CA 1
ATOM 734 C C . PRO A 1 91 ? 1.474 -18.674 -14.018 1.00 92.44 91 PRO A C 1
ATOM 736 O O . PRO A 1 91 ? 2.079 -19.472 -13.308 1.00 92.44 91 PRO A O 1
ATOM 739 N N . VAL A 1 92 ? 2.015 -17.510 -14.390 1.00 94.06 92 VAL A N 1
ATOM 740 C CA . VAL A 1 92 ? 3.353 -17.074 -13.954 1.00 94.06 92 VAL A CA 1
ATOM 741 C C . VAL A 1 92 ? 3.335 -16.606 -12.501 1.00 94.06 92 VAL A C 1
ATOM 743 O O . VAL A 1 92 ? 2.277 -16.280 -11.967 1.00 94.06 92 VAL A O 1
ATOM 746 N N . GLU A 1 93 ? 4.499 -16.544 -11.857 1.00 94.81 93 GLU A N 1
ATOM 747 C CA . GLU A 1 93 ? 4.600 -15.950 -10.525 1.00 94.81 93 GLU A CA 1
ATOM 748 C C . GLU A 1 93 ? 4.578 -14.418 -10.606 1.00 94.81 93 GLU A C 1
ATOM 750 O O . GLU A 1 93 ? 5.263 -13.799 -11.423 1.00 94.81 93 GLU A O 1
ATOM 755 N N . TRP A 1 94 ? 3.769 -13.810 -9.743 1.00 97.25 94 TRP A N 1
ATOM 756 C CA . TRP A 1 94 ? 3.603 -12.361 -9.626 1.00 97.25 94 TRP A CA 1
ATOM 757 C C . TRP A 1 94 ? 4.140 -11.866 -8.292 1.00 97.25 94 TRP A C 1
ATOM 759 O O . TRP A 1 94 ? 4.133 -12.615 -7.311 1.00 97.25 94 TRP A O 1
ATOM 769 N N . LEU A 1 95 ? 4.516 -10.590 -8.251 1.00 96.00 95 LEU A N 1
ATOM 770 C CA . LEU A 1 95 ? 4.951 -9.906 -7.042 1.00 96.00 95 LEU A CA 1
ATOM 771 C C . LEU A 1 95 ? 3.903 -10.012 -5.917 1.00 96.00 95 LEU A C 1
ATOM 773 O O . LEU A 1 95 ? 2.703 -9.836 -6.135 1.00 96.00 95 LEU A O 1
ATOM 777 N N . LYS A 1 96 ? 4.383 -10.332 -4.713 1.00 96.19 96 LYS A N 1
ATOM 778 C CA . LYS A 1 96 ? 3.604 -10.593 -3.493 1.00 96.19 96 LYS A CA 1
ATOM 779 C C . LYS A 1 96 ? 3.810 -9.464 -2.471 1.00 96.19 96 LYS A C 1
ATOM 781 O O . LYS A 1 96 ? 4.840 -8.795 -2.536 1.00 96.19 96 LYS A O 1
ATOM 786 N N . PRO A 1 97 ? 2.891 -9.277 -1.505 1.00 97.62 97 PRO A N 1
ATOM 787 C CA . PRO A 1 97 ? 1.707 -10.100 -1.225 1.00 97.62 97 PRO A CA 1
ATOM 788 C C . PRO A 1 97 ? 0.515 -9.762 -2.134 1.00 97.62 97 PRO A C 1
ATOM 790 O O . PRO A 1 97 ? 0.426 -8.657 -2.658 1.00 97.62 97 PRO A O 1
ATOM 793 N N . TYR A 1 98 ? -0.403 -10.709 -2.339 1.00 97.56 98 TYR A N 1
ATOM 794 C CA . TYR A 1 98 ? -1.546 -10.529 -3.241 1.00 97.56 98 TYR A CA 1
ATOM 795 C C . TYR A 1 98 ? -2.737 -9.890 -2.538 1.00 97.56 98 TYR A C 1
ATOM 797 O O . TYR A 1 98 ? -3.069 -10.257 -1.417 1.00 97.56 98 TYR A O 1
ATOM 805 N N . THR A 1 99 ? -3.395 -8.937 -3.198 1.00 97.00 99 THR A N 1
ATOM 806 C CA . THR A 1 99 ? -4.466 -8.143 -2.577 1.00 97.00 99 THR A CA 1
ATOM 807 C C . THR A 1 99 ? -5.626 -8.998 -2.056 1.00 97.00 99 THR A C 1
ATOM 809 O O . THR A 1 99 ? -6.090 -8.781 -0.939 1.00 97.00 99 THR A O 1
ATOM 812 N N . ASP A 1 100 ? -6.076 -9.980 -2.834 1.00 96.00 100 ASP A N 1
ATOM 813 C CA . ASP A 1 100 ? -7.141 -10.913 -2.456 1.00 96.00 100 ASP A CA 1
ATOM 814 C C . ASP A 1 100 ? -6.755 -11.774 -1.244 1.00 96.00 100 ASP A C 1
ATOM 816 O O . ASP A 1 100 ? -7.517 -11.857 -0.278 1.00 96.00 100 ASP A O 1
ATOM 820 N N . ASP A 1 101 ? -5.548 -12.339 -1.256 1.00 97.88 101 ASP A N 1
ATOM 821 C CA . ASP A 1 101 ? -5.036 -13.173 -0.166 1.00 97.88 101 ASP A CA 1
ATOM 822 C C . ASP A 1 101 ? -4.832 -12.349 1.126 1.00 97.88 101 ASP A C 1
ATOM 824 O O . ASP A 1 101 ? -5.255 -12.763 2.210 1.00 97.88 101 ASP A O 1
ATOM 828 N N . THR A 1 102 ? -4.264 -11.141 1.021 1.00 98.19 102 THR A N 1
ATOM 829 C CA . THR A 1 102 ? -4.022 -10.251 2.169 1.00 98.19 102 THR A CA 1
ATOM 830 C C . THR A 1 102 ? -5.325 -9.768 2.802 1.00 98.19 102 THR A C 1
ATOM 832 O O . THR A 1 102 ? -5.427 -9.748 4.027 1.00 98.19 102 THR A O 1
ATOM 835 N N . ILE A 1 103 ? -6.348 -9.411 2.016 1.00 97.75 103 ILE A N 1
ATOM 836 C CA . ILE A 1 103 ? -7.646 -8.975 2.564 1.00 97.75 103 ILE A CA 1
ATOM 837 C C . ILE A 1 103 ? -8.292 -10.092 3.394 1.00 97.75 103 ILE A C 1
ATOM 839 O O . ILE A 1 103 ? -8.801 -9.833 4.489 1.00 97.75 103 ILE A O 1
ATOM 843 N N . VAL A 1 104 ? -8.245 -11.337 2.909 1.00 98.06 104 VAL A N 1
ATOM 844 C CA . VAL A 1 104 ? -8.767 -12.496 3.648 1.00 98.06 104 VAL A CA 1
ATOM 845 C C . VAL A 1 104 ? -8.016 -12.681 4.967 1.00 98.06 104 VAL A C 1
ATOM 847 O O . VAL A 1 104 ? -8.642 -12.897 6.007 1.00 98.06 104 VAL A O 1
ATOM 850 N N . GLU A 1 105 ? -6.689 -12.574 4.943 1.00 98.38 105 GLU A N 1
ATOM 851 C CA . GLU A 1 105 ? -5.850 -12.735 6.131 1.00 98.38 105 GLU A CA 1
ATOM 852 C C . GLU A 1 105 ? -6.075 -11.624 7.168 1.00 98.38 105 GLU A C 1
ATOM 854 O O . GLU A 1 105 ? -6.243 -11.901 8.355 1.00 98.38 105 GLU A O 1
ATOM 859 N N . LEU A 1 106 ? -6.191 -10.367 6.734 1.00 98.19 106 LEU A N 1
ATOM 860 C CA . LEU A 1 106 ? -6.533 -9.244 7.612 1.00 98.19 106 LEU A CA 1
ATOM 861 C C . LEU A 1 106 ? -7.888 -9.455 8.301 1.00 98.19 106 LEU A C 1
ATOM 863 O O . LEU A 1 106 ? -8.012 -9.238 9.509 1.00 98.19 106 LEU A O 1
ATOM 867 N N . GLY A 1 107 ? -8.893 -9.929 7.557 1.00 97.94 107 GLY A N 1
ATOM 868 C CA . GLY A 1 107 ? -10.212 -10.242 8.108 1.00 97.94 107 GLY A CA 1
ATOM 869 C C . GLY A 1 107 ? -10.169 -11.341 9.178 1.00 97.94 107 GLY A C 1
ATOM 870 O O . GLY A 1 107 ? -10.820 -11.206 10.221 1.00 97.94 107 GLY A O 1
ATOM 871 N N . LYS A 1 108 ? -9.368 -12.397 8.961 1.00 98.25 108 LYS A N 1
ATOM 872 C CA . LYS A 1 108 ? -9.121 -13.464 9.953 1.00 98.25 108 LYS A CA 1
ATOM 873 C C . LYS A 1 108 ? -8.419 -12.936 11.202 1.00 98.25 108 LYS A C 1
ATOM 875 O O . LYS A 1 108 ? -8.799 -13.309 12.308 1.00 98.25 108 LYS A O 1
ATOM 880 N N . ASN A 1 109 ? -7.478 -12.010 11.029 1.00 97.50 109 ASN A N 1
ATOM 881 C CA . ASN A 1 109 ? -6.751 -11.348 12.116 1.00 97.50 109 ASN A CA 1
ATOM 882 C C . ASN A 1 109 ? -7.554 -10.229 12.803 1.00 97.50 109 ASN A C 1
ATOM 884 O O . ASN A 1 109 ? -7.030 -9.493 13.636 1.00 97.50 109 ASN A O 1
ATOM 888 N N . GLY A 1 110 ? -8.850 -10.114 12.498 1.00 97.44 110 GLY A N 1
ATOM 889 C CA . GLY A 1 110 ? -9.773 -9.255 13.229 1.00 97.44 110 GLY A CA 1
ATOM 890 C C . GLY A 1 110 ? -9.855 -7.819 12.724 1.00 97.44 110 GLY A C 1
ATOM 891 O O . GLY 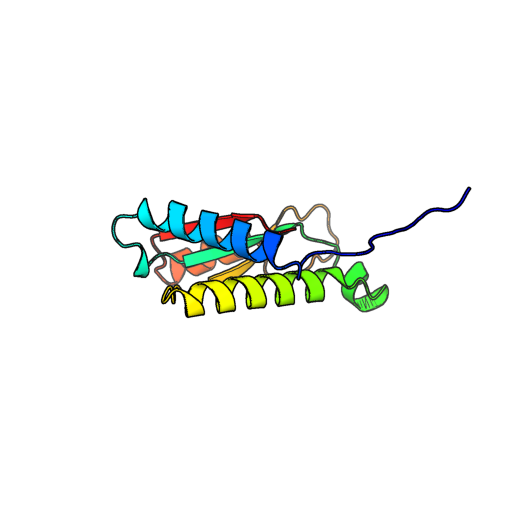A 1 110 ? -10.579 -7.034 13.333 1.00 97.44 110 GLY A O 1
ATOM 892 N N . VAL A 1 111 ? -9.206 -7.472 11.607 1.00 97.94 111 VAL A N 1
ATOM 893 C CA . VAL A 1 111 ? -9.397 -6.165 10.961 1.00 97.94 111 VAL A CA 1
ATOM 894 C C . VAL A 1 111 ? -10.847 -6.051 10.491 1.00 97.94 111 VAL A C 1
ATOM 896 O O . VAL A 1 111 ? -11.340 -6.895 9.742 1.00 97.94 111 VAL A O 1
ATOM 899 N N . LYS A 1 112 ? -11.553 -5.021 10.971 1.00 96.69 112 LYS A N 1
ATOM 900 C CA . LYS A 1 112 ? -12.978 -4.784 10.665 1.00 96.69 112 LYS A CA 1
ATOM 901 C C . LYS A 1 112 ? -13.225 -3.611 9.724 1.00 96.69 112 LYS A C 1
ATOM 903 O O . LYS A 1 112 ? -14.273 -3.575 9.090 1.00 96.69 112 LYS A O 1
ATOM 908 N N . SER A 1 113 ? -12.262 -2.700 9.616 1.00 97.88 113 SER A N 1
ATOM 909 C CA . SER A 1 113 ? -12.356 -1.500 8.789 1.00 97.88 113 SER A CA 1
ATOM 910 C C . SER A 1 113 ? -11.069 -1.326 7.999 1.00 97.88 113 SER A C 1
ATOM 912 O O . SER A 1 113 ? -9.975 -1.424 8.558 1.00 97.88 113 SER A O 1
ATOM 914 N N . LEU A 1 114 ? -11.207 -1.069 6.703 1.00 97.81 114 LEU A N 1
ATOM 915 C CA . LEU A 1 114 ? -10.096 -0.979 5.766 1.00 97.81 114 LEU A CA 1
ATOM 916 C C . LEU A 1 114 ? -10.327 0.198 4.817 1.00 97.81 114 LEU A C 1
ATOM 918 O O . LEU A 1 114 ? -11.413 0.335 4.256 1.00 97.81 114 LEU A O 1
ATOM 922 N N . LEU A 1 115 ? -9.302 1.028 4.642 1.00 98.62 115 LEU A N 1
ATOM 923 C CA . LEU A 1 115 ? -9.262 2.099 3.653 1.00 98.62 115 LEU A CA 1
ATOM 924 C C . LEU A 1 115 ? -8.321 1.672 2.528 1.00 98.62 115 LEU A C 1
ATOM 926 O O . LEU A 1 115 ? -7.108 1.625 2.717 1.00 98.62 115 LEU A O 1
ATOM 930 N N . ALA A 1 116 ? -8.882 1.347 1.366 1.00 98.06 116 ALA A N 1
ATOM 931 C CA . ALA A 1 116 ? -8.095 0.990 0.194 1.00 98.06 116 ALA A CA 1
ATOM 932 C C . ALA A 1 116 ? -7.513 2.249 -0.465 1.00 98.06 116 ALA A C 1
ATOM 934 O O . ALA A 1 116 ? -8.252 3.161 -0.837 1.00 98.06 116 ALA A O 1
ATOM 935 N N . VAL A 1 117 ? -6.193 2.276 -0.640 1.00 98.50 117 VAL A N 1
ATOM 936 C CA . VAL A 1 117 ? -5.450 3.387 -1.238 1.00 98.50 117 VAL A CA 1
ATOM 937 C C . VAL A 1 117 ? -4.778 2.900 -2.523 1.00 98.50 117 VAL A C 1
ATOM 939 O O . VAL A 1 117 ? -3.829 2.118 -2.453 1.00 98.50 117 VAL A O 1
ATOM 942 N N . PRO A 1 118 ? -5.241 3.324 -3.710 1.00 97.06 118 PRO A N 1
ATOM 943 C CA . PRO A 1 118 ? -4.562 2.994 -4.955 1.00 97.06 118 PRO A CA 1
ATOM 944 C C . PRO A 1 118 ? -3.266 3.808 -5.087 1.00 97.06 118 PRO A C 1
ATOM 946 O O . PRO A 1 118 ? -3.294 5.035 -5.005 1.00 97.06 118 PRO A O 1
ATOM 949 N N . ILE A 1 119 ? -2.150 3.125 -5.335 1.00 93.00 119 ILE A N 1
ATOM 950 C CA . ILE A 1 119 ? -0.809 3.714 -5.501 1.00 93.00 119 ILE A CA 1
ATOM 951 C C . ILE A 1 119 ? -0.243 3.328 -6.877 1.00 93.00 119 ILE A C 1
ATOM 953 O O . ILE A 1 119 ? -0.520 2.232 -7.379 1.00 93.00 119 ILE A O 1
ATOM 957 N N . ARG A 1 120 ? 0.497 4.254 -7.502 1.00 79.12 120 ARG A N 1
ATOM 958 C CA . ARG A 1 120 ? 1.165 4.098 -8.801 1.00 79.12 120 ARG A CA 1
ATOM 959 C C . ARG A 1 120 ? 2.409 4.960 -8.904 1.00 79.12 120 ARG A C 1
ATOM 961 O O . ARG A 1 120 ? 2.432 6.001 -8.214 1.00 79.12 120 ARG A O 1
#

pLDDT: mean 96.44, std 3.65, range [71.06, 98.81]

Secondary structure (DSSP, 8-state):
---------TT-HHHHHHHHHHHHHHHTTSSSGGGPEEEEEEEP-BHHHHHTT--THHHHHHHHHHHHHHHHHHTT----EEEEEE---SSS-B-SSBHHHHHHHHHHTT---EEEEE--

InterPro domains:
  IPR001015 Ferrochelatase [PF00762] (2-119)
  IPR001015 Ferrochelatase [PTHR11108] (1-119)
  IPR001015 Ferrochelatase [TIGR00109] (2-119)
  IPR019772 Ferrochelatase, active site [PS00534] (38-59)
  IPR033644 Ferrochelatase, C-terminal [cd00419] (17-119)

Sequence (120 aa):
MQHTVIPSWYQREGYIKAMVNLIEKELKGFDCPEKVMIFFSAHGVPLAYVEEAGDPYKAEMEECVDLIMEELERRKITNAYTLAYQSRVGPVEWLKPYTDDTIVELGKNGVKSLLAVPIR